Protein AF-A0A1H1HE53-F1 (afdb_monomer)

Radius of gyration: 17.44 Å; Cα contacts (8 Å, |Δi|>4): 178; chains: 1; bounding box: 61×41×44 Å

Organism: NCBI:txid35622

Secondary structure (DSSP, 8-state):
--------HHHHHHHHHHHHTT-HHHHHHHHHHHHH-HHHH-HHHHHHHEEEEE-TTT--EEEEE-HHHHHHHHHTT-S---HHHHHHHHHHHHHHSS----HHHHHHT--HHHHHHHHHHHHHHTT-TT-SPPPS------------

Sequence (148 aa):
MTTILDIPPSDLAAALRRWARGTYTIEAATELLIRHRYWPARAEFRRLAIEYVTDTYDGEPLAVIGWQAAHTALNRGRLAYSSSEAAVLRLAVSLAESIPVNLGEAISELDTANLGRVCAAIRHAGGDRSAWPQSEGSTSRLADTEGR

Structure (mmCIF, N/CA/C/O backbone):
data_AF-A0A1H1HE53-F1
#
_entry.id   AF-A0A1H1HE53-F1
#
loop_
_atom_site.group_PDB
_atom_site.id
_atom_site.type_symbol
_atom_site.label_atom_id
_atom_site.label_alt_id
_atom_site.label_comp_id
_atom_site.label_asym_id
_atom_site.label_entity_id
_atom_site.label_seq_id
_atom_site.pdbx_PDB_ins_code
_atom_site.Cartn_x
_atom_site.Cartn_y
_atom_site.Cartn_z
_atom_site.occupancy
_atom_site.B_iso_or_equiv
_atom_site.auth_seq_id
_atom_site.auth_comp_id
_atom_site.auth_asym_id
_atom_site.auth_atom_id
_atom_site.pdbx_PDB_model_num
ATOM 1 N N . MET A 1 1 ? 28.317 5.730 -14.103 1.00 33.03 1 MET A N 1
ATOM 2 C CA . MET A 1 1 ? 27.396 6.555 -13.292 1.00 33.03 1 MET A CA 1
ATOM 3 C C . MET A 1 1 ? 26.004 6.352 -13.858 1.00 33.03 1 MET A C 1
ATOM 5 O O . MET A 1 1 ? 25.653 7.017 -14.820 1.00 33.03 1 MET A O 1
ATOM 9 N N . THR A 1 2 ? 25.274 5.357 -13.357 1.00 34.56 2 THR A N 1
ATOM 10 C CA . THR A 1 2 ? 23.917 5.053 -13.826 1.00 34.56 2 THR A CA 1
ATOM 11 C C . THR A 1 2 ? 22.998 6.175 -13.363 1.00 34.56 2 THR A C 1
ATOM 13 O O . THR A 1 2 ? 22.821 6.364 -12.161 1.00 34.56 2 THR A O 1
ATOM 16 N N . THR A 1 3 ? 22.494 6.967 -14.305 1.00 46.84 3 THR A N 1
ATOM 17 C CA . THR A 1 3 ? 21.491 7.999 -14.047 1.00 46.84 3 THR A CA 1
ATOM 18 C C . THR A 1 3 ? 20.296 7.333 -13.375 1.00 46.84 3 THR A C 1
ATOM 20 O O . THR A 1 3 ? 19.712 6.409 -13.938 1.00 46.84 3 THR A O 1
ATOM 23 N N . ILE A 1 4 ? 19.977 7.760 -12.152 1.00 55.28 4 ILE A N 1
ATOM 24 C CA . ILE A 1 4 ? 18.739 7.381 -11.470 1.00 55.28 4 ILE A CA 1
ATOM 25 C C . ILE A 1 4 ? 17.610 7.784 -12.418 1.00 55.28 4 ILE A C 1
ATOM 27 O O . ILE A 1 4 ? 17.485 8.964 -12.745 1.00 55.28 4 ILE A O 1
ATOM 31 N N . LEU A 1 5 ? 16.864 6.803 -12.923 1.00 63.16 5 LEU A N 1
ATOM 32 C CA . LEU A 1 5 ? 15.695 7.038 -13.761 1.00 63.16 5 LEU A CA 1
ATOM 33 C C . LEU A 1 5 ? 14.666 7.776 -12.902 1.00 63.16 5 LEU A C 1
ATOM 35 O O . LEU A 1 5 ? 13.975 7.166 -12.092 1.00 63.16 5 LEU A O 1
ATOM 39 N N . ASP A 1 6 ? 14.626 9.100 -13.017 1.00 65.50 6 ASP A N 1
ATOM 40 C CA . ASP A 1 6 ? 13.668 9.925 -12.291 1.00 65.50 6 ASP A CA 1
ATOM 41 C C . ASP A 1 6 ? 12.338 9.872 -13.047 1.00 65.50 6 ASP A C 1
ATOM 43 O O . ASP A 1 6 ? 12.099 10.624 -13.991 1.00 65.50 6 ASP A O 1
ATOM 47 N N . ILE A 1 7 ? 11.499 8.895 -12.696 1.00 67.12 7 ILE A N 1
ATOM 48 C CA . ILE A 1 7 ? 10.138 8.806 -13.227 1.00 67.12 7 ILE A CA 1
ATOM 49 C C . ILE A 1 7 ? 9.322 9.912 -12.551 1.00 67.12 7 ILE A C 1
ATOM 51 O O . ILE A 1 7 ? 9.220 9.917 -11.316 1.00 67.12 7 ILE A O 1
ATOM 55 N N . PRO A 1 8 ? 8.711 10.843 -13.308 1.00 68.44 8 PRO A N 1
ATOM 56 C CA . PRO A 1 8 ? 7.933 11.909 -12.701 1.00 68.44 8 PRO A CA 1
ATOM 57 C C . PRO A 1 8 ? 6.777 11.319 -11.871 1.00 68.44 8 PRO A C 1
ATOM 59 O O . PRO A 1 8 ? 6.219 10.276 -12.223 1.00 68.44 8 PRO A O 1
ATOM 62 N N . PRO A 1 9 ? 6.360 11.966 -10.765 1.00 63.94 9 PRO A N 1
ATOM 63 C CA . PRO A 1 9 ? 5.347 11.409 -9.865 1.00 63.94 9 PRO A CA 1
ATOM 64 C C . PRO A 1 9 ? 3.997 11.080 -10.523 1.00 63.94 9 PRO A C 1
ATOM 66 O O . PRO A 1 9 ? 3.297 10.191 -10.039 1.00 63.94 9 PRO A O 1
ATOM 69 N N . SER A 1 10 ? 3.628 11.776 -11.608 1.00 66.31 10 SER A N 1
ATOM 70 C CA . SER A 1 10 ? 2.436 11.464 -12.414 1.00 66.31 10 SER A CA 1
ATOM 71 C C . SER A 1 10 ? 2.519 10.084 -13.067 1.00 66.31 10 SER A C 1
ATOM 73 O O . SER A 1 10 ? 1.509 9.389 -13.177 1.00 66.31 10 SER A O 1
ATOM 75 N N . ASP A 1 11 ? 3.730 9.666 -13.421 1.00 85.25 11 ASP A N 1
ATOM 76 C CA . ASP A 1 11 ? 3.996 8.471 -14.217 1.00 85.25 11 ASP A CA 1
ATOM 77 C C . ASP A 1 11 ? 4.417 7.301 -13.320 1.00 85.25 11 ASP A C 1
ATOM 79 O O . ASP A 1 11 ? 4.268 6.138 -13.696 1.00 85.25 11 ASP A O 1
ATOM 83 N N . LEU A 1 12 ? 4.826 7.587 -12.077 1.00 89.81 12 LEU A N 1
ATOM 84 C CA . LEU A 1 12 ? 5.136 6.583 -11.059 1.00 89.81 12 LEU A CA 1
ATOM 85 C C . LEU A 1 12 ? 3.973 5.603 -10.850 1.00 89.81 12 LEU A C 1
ATOM 87 O O . LEU A 1 12 ? 4.186 4.396 -10.787 1.00 89.81 12 LEU A O 1
ATOM 91 N N . ALA A 1 13 ? 2.732 6.091 -10.774 1.00 92.25 13 ALA A N 1
ATOM 92 C CA . ALA A 1 13 ? 1.571 5.217 -10.603 1.00 92.25 13 ALA A CA 1
ATOM 93 C C . ALA A 1 13 ? 1.383 4.259 -11.794 1.00 92.25 13 ALA A C 1
ATOM 95 O O . ALA A 1 13 ? 1.007 3.105 -11.600 1.00 92.25 13 ALA A O 1
ATOM 96 N N . ALA A 1 14 ? 1.650 4.719 -13.020 1.00 91.56 14 ALA A N 1
ATOM 97 C CA . ALA A 1 14 ? 1.578 3.881 -14.213 1.00 91.56 14 ALA A CA 1
ATOM 98 C C . ALA A 1 14 ? 2.708 2.839 -14.233 1.00 91.56 14 ALA A C 1
ATOM 100 O O . ALA A 1 14 ? 2.446 1.666 -14.494 1.00 91.56 14 ALA A O 1
ATOM 101 N N . ALA A 1 15 ? 3.930 3.242 -13.878 1.00 92.25 15 ALA A N 1
ATOM 102 C CA . ALA A 1 15 ? 5.077 2.345 -13.774 1.00 92.25 15 ALA A CA 1
ATOM 103 C C . ALA A 1 15 ? 4.858 1.245 -12.717 1.00 92.25 15 ALA A C 1
ATOM 105 O O . ALA A 1 15 ? 5.075 0.068 -13.000 1.00 92.25 15 ALA A O 1
ATOM 106 N N . LEU A 1 16 ? 4.332 1.607 -11.541 1.00 94.25 16 LEU A N 1
ATOM 107 C CA . LEU A 1 16 ? 3.985 0.661 -10.475 1.00 94.25 16 LEU A CA 1
ATOM 108 C C . LEU A 1 16 ? 2.903 -0.335 -10.907 1.00 94.25 16 LEU A C 1
ATOM 110 O O . LEU A 1 16 ? 3.035 -1.534 -10.678 1.00 94.25 16 LEU A O 1
ATOM 114 N N . ARG A 1 17 ? 1.843 0.144 -11.570 1.00 94.38 17 ARG A N 1
ATOM 115 C CA . ARG A 1 17 ? 0.786 -0.718 -12.128 1.00 94.38 17 ARG A CA 1
ATOM 116 C C . ARG A 1 17 ? 1.321 -1.694 -13.162 1.00 94.38 17 ARG A C 1
ATOM 118 O O . ARG A 1 17 ? 0.886 -2.841 -13.197 1.00 94.38 17 ARG A O 1
ATOM 125 N N . ARG A 1 18 ? 2.232 -1.227 -14.020 1.00 93.31 18 ARG A N 1
ATOM 126 C CA . ARG A 1 18 ? 2.857 -2.050 -15.055 1.00 93.31 18 ARG A CA 1
ATOM 127 C C . ARG A 1 18 ? 3.660 -3.182 -14.426 1.00 93.31 18 ARG A C 1
ATOM 129 O O . ARG A 1 18 ? 3.484 -4.320 -14.842 1.00 93.31 18 ARG A O 1
ATOM 136 N N . TRP A 1 19 ? 4.450 -2.883 -13.395 1.00 92.44 19 TRP A N 1
ATOM 137 C CA . TRP A 1 19 ? 5.211 -3.898 -12.669 1.00 92.44 19 TRP A CA 1
ATOM 138 C C . TRP A 1 19 ? 4.322 -4.888 -11.905 1.00 92.44 19 TRP A C 1
ATOM 140 O O . TRP A 1 19 ? 4.565 -6.088 -11.937 1.00 92.44 19 TRP A O 1
ATOM 150 N N . ALA A 1 20 ? 3.276 -4.400 -11.234 1.00 94.50 20 ALA A N 1
ATOM 151 C CA . ALA A 1 20 ? 2.425 -5.231 -10.384 1.00 94.50 20 ALA A CA 1
ATOM 152 C C . ALA A 1 20 ? 1.558 -6.239 -11.158 1.00 94.50 20 ALA A C 1
ATOM 154 O O . ALA A 1 20 ? 1.006 -7.159 -10.552 1.00 94.50 20 ALA A O 1
ATOM 155 N N . ARG A 1 21 ? 1.400 -6.053 -12.476 1.00 92.81 21 ARG A N 1
ATOM 156 C CA . ARG A 1 21 ? 0.486 -6.839 -13.305 1.00 92.81 21 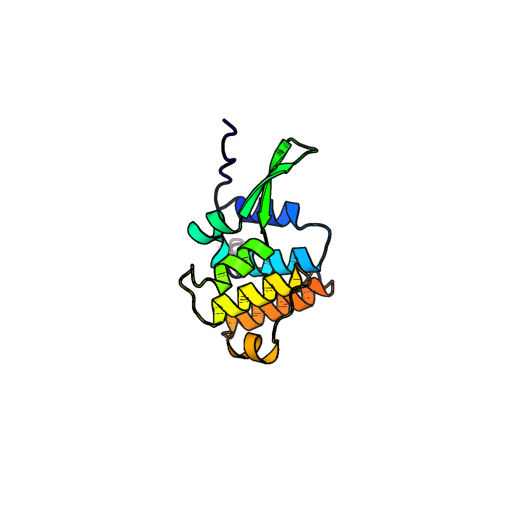ARG A CA 1
ATOM 157 C C . ARG A 1 21 ? 0.822 -8.334 -13.265 1.00 92.81 21 ARG A C 1
ATOM 159 O O . ARG A 1 21 ? 1.957 -8.729 -13.505 1.00 92.81 21 ARG A O 1
ATOM 166 N N . GLY A 1 22 ? -0.202 -9.167 -13.083 1.00 91.56 22 GLY A N 1
ATOM 167 C CA . GLY A 1 22 ? -0.113 -10.630 -13.182 1.00 91.56 22 GLY A CA 1
ATOM 168 C C . GLY A 1 22 ? -0.359 -11.379 -11.871 1.00 91.56 22 GLY A C 1
ATOM 169 O O . GLY A 1 22 ? -0.642 -12.575 -11.915 1.00 91.56 22 GLY A O 1
ATOM 170 N N . THR A 1 23 ? -0.347 -10.682 -10.731 1.00 93.69 23 THR A N 1
ATOM 171 C CA . THR A 1 23 ? -0.638 -11.265 -9.413 1.00 93.69 23 THR A CA 1
ATOM 172 C C . THR A 1 23 ? -1.659 -10.407 -8.675 1.00 93.69 23 THR A C 1
ATOM 174 O O . THR A 1 23 ? -1.328 -9.314 -8.221 1.00 93.69 23 THR A O 1
ATOM 177 N N . TYR A 1 24 ? -2.887 -10.908 -8.489 1.00 95.56 24 TYR A N 1
ATOM 178 C CA . TYR A 1 24 ? -3.988 -10.118 -7.913 1.00 95.56 24 TYR A CA 1
ATOM 179 C C . TYR A 1 24 ? -3.677 -9.503 -6.547 1.00 95.56 24 TYR A C 1
ATOM 181 O O . TYR A 1 24 ? -4.102 -8.385 -6.263 1.00 95.56 24 TYR A O 1
ATOM 189 N N . THR A 1 25 ? -2.917 -10.193 -5.699 1.00 97.12 25 THR A N 1
ATOM 190 C CA . THR A 1 25 ? -2.563 -9.678 -4.372 1.00 97.12 25 THR A CA 1
ATOM 191 C C . THR A 1 25 ? -1.576 -8.505 -4.450 1.00 97.12 25 THR A C 1
ATOM 193 O O . THR A 1 2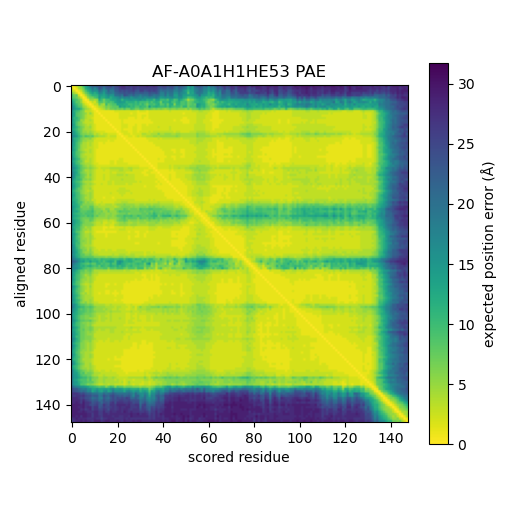5 ? -1.759 -7.501 -3.760 1.00 97.12 25 THR A O 1
ATOM 196 N N . ILE A 1 26 ? -0.595 -8.570 -5.358 1.00 96.94 26 ILE A N 1
ATOM 197 C CA . ILE A 1 26 ? 0.374 -7.494 -5.617 1.00 96.94 26 ILE A CA 1
ATOM 198 C C . ILE A 1 26 ? -0.302 -6.317 -6.331 1.00 96.94 26 ILE A C 1
ATOM 200 O O . ILE A 1 26 ? -0.080 -5.162 -5.959 1.00 96.94 26 ILE A O 1
ATOM 204 N N . GLU A 1 27 ? -1.171 -6.582 -7.311 1.00 97.06 27 GLU A N 1
ATOM 205 C CA . GLU A 1 27 ? -1.995 -5.558 -7.965 1.00 97.06 27 GLU A CA 1
ATOM 206 C C . GLU A 1 27 ? -2.871 -4.821 -6.939 1.00 97.06 27 GLU A C 1
ATOM 208 O O . GLU A 1 27 ? -2.920 -3.590 -6.924 1.00 97.06 27 GLU A O 1
ATOM 213 N N . ALA A 1 28 ? -3.525 -5.555 -6.035 1.00 97.75 28 ALA A N 1
ATOM 214 C CA . ALA A 1 28 ? -4.358 -4.990 -4.980 1.00 97.75 28 ALA A CA 1
ATOM 215 C C . ALA A 1 28 ? -3.573 -4.140 -3.978 1.00 97.75 28 ALA A C 1
ATOM 217 O O . ALA A 1 28 ? -4.000 -3.026 -3.669 1.00 97.75 28 ALA A O 1
ATOM 218 N N . ALA A 1 29 ? -2.429 -4.628 -3.498 1.00 97.88 29 ALA A N 1
ATOM 219 C CA . ALA A 1 29 ? -1.551 -3.878 -2.605 1.00 97.88 29 ALA A CA 1
ATOM 220 C C . ALA A 1 29 ? -1.041 -2.584 -3.258 1.00 97.88 29 ALA A C 1
ATOM 222 O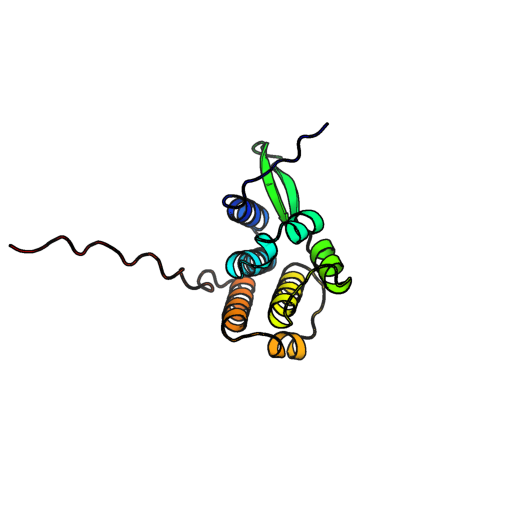 O . ALA A 1 29 ? -1.033 -1.516 -2.641 1.00 97.88 29 ALA A O 1
ATOM 223 N N . THR A 1 30 ? -0.660 -2.670 -4.533 1.00 97.31 30 THR A N 1
ATOM 224 C CA . THR A 1 30 ? -0.174 -1.532 -5.317 1.00 97.31 30 THR A CA 1
ATOM 225 C C . THR A 1 30 ? -1.277 -0.492 -5.517 1.00 97.31 30 THR A C 1
ATOM 227 O O . THR A 1 30 ? -1.075 0.687 -5.214 1.00 97.31 30 THR A O 1
ATOM 230 N N . GLU A 1 31 ? -2.474 -0.911 -5.941 1.00 96.69 31 GLU A N 1
ATOM 231 C CA . GLU A 1 31 ? -3.628 -0.013 -6.072 1.00 96.69 31 GLU A CA 1
ATOM 232 C C . GLU A 1 31 ? -4.040 0.610 -4.738 1.00 96.69 31 GLU A C 1
ATOM 234 O O . GLU A 1 31 ? -4.403 1.788 -4.713 1.00 96.69 31 GLU A O 1
ATOM 239 N N . LEU A 1 32 ? -3.943 -0.130 -3.628 1.00 97.62 32 LEU A N 1
ATOM 240 C CA . LEU A 1 32 ? -4.224 0.400 -2.296 1.00 97.62 32 LEU A CA 1
ATOM 241 C C . LEU A 1 32 ? -3.325 1.600 -1.983 1.00 97.62 32 LEU A C 1
ATOM 243 O O . LEU A 1 32 ? -3.839 2.656 -1.607 1.00 97.62 32 LEU A O 1
ATOM 247 N N . LEU A 1 33 ? -2.011 1.493 -2.209 1.00 96.50 33 LEU A N 1
ATOM 248 C CA . LEU A 1 33 ? -1.092 2.611 -1.976 1.00 96.50 33 LEU A CA 1
ATOM 249 C C . LEU A 1 33 ? -1.302 3.768 -2.963 1.00 96.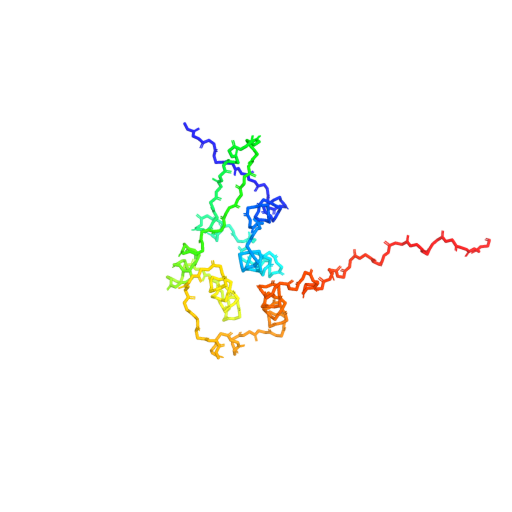50 33 LEU A C 1
ATOM 251 O O . LEU A 1 33 ? -1.311 4.929 -2.543 1.00 96.50 33 LEU A O 1
ATOM 255 N N . ILE A 1 34 ? -1.530 3.479 -4.249 1.00 95.00 34 ILE A N 1
ATOM 256 C CA . ILE A 1 34 ? -1.792 4.510 -5.268 1.00 95.00 34 ILE A CA 1
ATOM 257 C C . ILE A 1 34 ? -3.065 5.2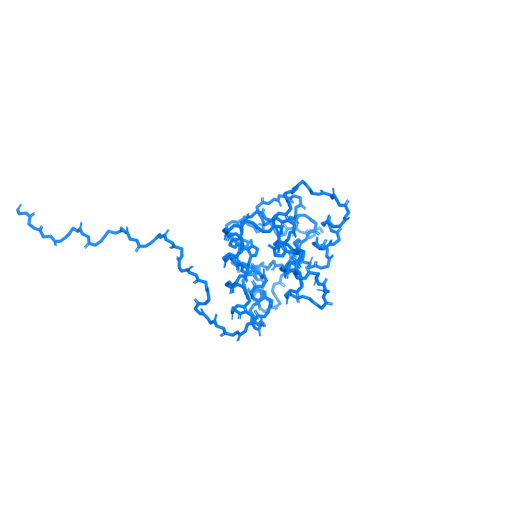98 -4.929 1.00 95.00 34 ILE A C 1
ATOM 259 O O . ILE A 1 34 ? -3.068 6.530 -4.967 1.00 95.00 34 ILE A O 1
ATOM 263 N N . ARG A 1 35 ? -4.154 4.614 -4.567 1.00 94.25 35 ARG A N 1
ATOM 264 C CA . ARG A 1 35 ? -5.454 5.240 -4.270 1.00 94.25 35 ARG A CA 1
ATOM 265 C C . ARG A 1 35 ? -5.525 5.871 -2.886 1.00 94.25 35 ARG A C 1
ATOM 267 O O . ARG A 1 35 ? -6.331 6.782 -2.686 1.00 94.25 35 ARG A O 1
ATOM 274 N N . HIS A 1 36 ? -4.700 5.418 -1.946 1.00 93.25 36 HIS A N 1
ATOM 275 C CA . HIS A 1 36 ? -4.491 6.097 -0.669 1.00 93.25 36 HIS A CA 1
ATOM 276 C C . HIS A 1 36 ? -3.697 7.406 -0.842 1.00 93.25 36 HIS A C 1
ATOM 278 O O . HIS A 1 36 ? -3.883 8.330 -0.057 1.00 93.25 36 HIS A O 1
ATOM 284 N N . ARG A 1 37 ? -2.877 7.529 -1.900 1.00 90.44 37 ARG A N 1
ATOM 285 C CA . ARG A 1 37 ? -2.114 8.727 -2.326 1.00 90.44 37 ARG A CA 1
ATOM 286 C C . ARG A 1 37 ? -1.057 9.245 -1.349 1.00 90.44 37 ARG A C 1
ATOM 288 O O . ARG A 1 37 ? -0.183 9.993 -1.770 1.00 90.44 37 ARG A O 1
ATOM 295 N N . TYR A 1 38 ? -1.092 8.842 -0.085 1.00 92.75 38 TYR A N 1
ATOM 296 C CA . TYR A 1 38 ? -0.180 9.344 0.935 1.00 92.75 38 TYR A CA 1
ATOM 297 C C . TYR A 1 38 ? 1.260 8.854 0.740 1.00 92.75 38 TYR A C 1
ATOM 299 O O . TYR A 1 38 ? 2.165 9.655 0.520 1.00 92.75 38 TYR A O 1
ATOM 307 N N . TRP A 1 39 ? 1.485 7.536 0.771 1.00 92.81 39 TRP A N 1
ATOM 308 C CA . TRP A 1 39 ? 2.837 6.970 0.741 1.00 92.81 39 TRP A CA 1
ATOM 309 C C . TRP A 1 39 ? 3.606 7.293 -0.551 1.00 92.81 39 TRP A C 1
ATOM 311 O O . TRP A 1 39 ? 4.697 7.856 -0.444 1.00 92.81 39 TRP A O 1
ATOM 321 N N . PRO A 1 40 ? 3.057 7.074 -1.766 1.00 90.75 40 PRO A N 1
ATOM 322 C CA . PRO A 1 40 ? 3.786 7.379 -3.003 1.00 90.75 40 PRO A CA 1
ATOM 323 C C . PRO A 1 40 ? 4.089 8.876 -3.201 1.00 90.75 40 PRO A C 1
ATOM 325 O O . PRO A 1 40 ? 5.066 9.230 -3.867 1.00 90.75 40 PRO A O 1
ATOM 328 N N . ALA A 1 41 ? 3.297 9.778 -2.607 1.00 90.12 41 ALA A N 1
ATOM 329 C CA . ALA A 1 41 ? 3.520 11.221 -2.704 1.00 90.12 41 ALA A CA 1
ATOM 330 C C . ALA A 1 41 ? 4.719 11.709 -1.871 1.00 90.12 41 ALA A C 1
ATOM 332 O O . ALA A 1 41 ? 5.293 12.761 -2.171 1.00 90.12 41 ALA A O 1
ATOM 333 N N . ARG A 1 42 ? 5.161 10.943 -0.868 1.00 89.75 42 ARG A N 1
ATOM 334 C CA . ARG A 1 42 ? 6.244 11.340 0.040 1.00 89.75 42 ARG A CA 1
ATOM 335 C C . ARG A 1 42 ? 7.616 11.015 -0.542 1.00 89.75 42 ARG A C 1
ATOM 337 O O . ARG A 1 42 ? 7.934 9.855 -0.788 1.00 89.75 42 ARG A O 1
ATOM 344 N N . ALA A 1 43 ? 8.472 12.030 -0.666 1.00 90.31 43 ALA A N 1
ATOM 345 C CA . ALA A 1 43 ? 9.841 11.862 -1.160 1.00 90.31 43 ALA A CA 1
ATOM 346 C C . ALA A 1 43 ? 10.655 10.861 -0.321 1.00 90.31 43 ALA A C 1
ATOM 348 O O . ALA A 1 43 ? 11.338 10.014 -0.884 1.00 90.31 43 ALA A O 1
ATOM 349 N N . GLU A 1 44 ? 10.530 10.909 1.010 1.00 90.88 44 GLU A N 1
ATOM 350 C CA . GLU A 1 44 ? 11.225 9.977 1.909 1.00 90.88 44 GLU A CA 1
ATOM 351 C C . GLU A 1 44 ? 10.793 8.525 1.682 1.00 90.88 44 GLU A C 1
ATOM 353 O O . GLU A 1 44 ? 11.633 7.635 1.600 1.00 90.88 44 GLU A O 1
ATOM 358 N N . PHE A 1 45 ? 9.486 8.285 1.522 1.00 92.31 45 PHE A N 1
ATOM 359 C CA . PHE A 1 45 ? 8.973 6.950 1.222 1.00 92.31 45 PHE A CA 1
ATOM 360 C C . PHE A 1 45 ? 9.491 6.466 -0.133 1.00 92.31 45 PHE A C 1
ATOM 362 O O . PHE A 1 45 ? 10.009 5.358 -0.213 1.00 92.31 45 PHE A O 1
ATOM 369 N N . ARG A 1 46 ? 9.441 7.315 -1.172 1.00 92.69 46 ARG A N 1
ATOM 370 C CA . ARG A 1 46 ? 10.007 6.978 -2.487 1.00 92.69 46 ARG A CA 1
ATOM 371 C C . ARG A 1 46 ? 11.474 6.579 -2.384 1.00 92.69 46 ARG A C 1
ATOM 373 O O . ARG A 1 46 ? 11.869 5.553 -2.913 1.00 92.69 46 ARG A O 1
ATOM 380 N N . ARG A 1 47 ? 12.268 7.344 -1.639 1.00 91.56 47 ARG A N 1
ATOM 381 C CA . ARG A 1 47 ? 13.703 7.092 -1.498 1.00 91.56 47 ARG A CA 1
ATOM 382 C C . ARG A 1 47 ? 14.035 5.817 -0.712 1.00 91.56 47 ARG A C 1
ATOM 384 O O . ARG A 1 47 ? 15.119 5.275 -0.885 1.00 91.56 47 ARG A O 1
ATOM 391 N N . LEU A 1 48 ? 13.148 5.383 0.186 1.00 92.50 48 LEU A N 1
ATOM 392 C CA . LEU A 1 48 ? 13.360 4.213 1.045 1.00 92.50 48 LEU A CA 1
ATOM 393 C C . LEU A 1 48 ? 12.734 2.926 0.504 1.00 92.50 48 LEU A C 1
ATOM 395 O O . LEU A 1 48 ? 13.192 1.850 0.876 1.00 92.50 48 LEU A O 1
ATOM 399 N N . ALA A 1 49 ? 11.664 3.031 -0.282 1.00 94.75 49 ALA A N 1
ATOM 400 C CA . ALA A 1 49 ? 10.793 1.904 -0.603 1.00 94.75 49 ALA A CA 1
ATOM 401 C C . ALA A 1 49 ? 10.420 1.794 -2.085 1.00 94.75 49 ALA A C 1
ATOM 403 O O . ALA A 1 49 ? 9.714 0.854 -2.438 1.00 94.75 49 ALA A O 1
ATOM 404 N N . ILE A 1 50 ? 10.845 2.726 -2.943 1.00 94.19 50 ILE A N 1
ATOM 405 C CA . ILE A 1 50 ? 10.647 2.617 -4.391 1.00 94.19 50 ILE A CA 1
ATOM 406 C C . ILE A 1 50 ? 11.989 2.338 -5.055 1.00 94.19 50 ILE A C 1
ATOM 408 O O . ILE A 1 50 ? 12.943 3.101 -4.910 1.00 94.19 50 ILE A O 1
ATOM 412 N N . GLU A 1 51 ? 12.034 1.243 -5.801 1.00 92.50 51 GLU A N 1
ATOM 413 C CA . GLU A 1 51 ? 13.169 0.856 -6.627 1.00 92.50 51 GLU A CA 1
ATOM 414 C C . GLU A 1 51 ? 12.837 1.151 -8.088 1.00 92.50 51 GLU A C 1
ATOM 416 O O . GLU A 1 51 ? 11.797 0.731 -8.600 1.00 92.50 51 GLU A O 1
ATOM 421 N N . TYR A 1 52 ? 13.717 1.894 -8.758 1.00 89.06 52 TYR A N 1
ATOM 422 C CA . TYR A 1 52 ? 13.602 2.163 -10.187 1.00 89.06 52 TYR A CA 1
ATOM 423 C C . TYR A 1 52 ? 14.419 1.133 -10.951 1.00 89.06 52 TYR A C 1
ATOM 425 O O . TYR A 1 52 ? 15.620 0.987 -10.717 1.00 89.06 52 TYR A O 1
ATOM 433 N N . VAL A 1 53 ? 13.761 0.425 -11.860 1.00 85.56 53 VAL A N 1
ATOM 434 C CA . VAL A 1 53 ? 14.372 -0.626 -12.678 1.00 85.56 53 VAL A CA 1
ATOM 435 C C . VAL A 1 53 ? 14.115 -0.338 -14.150 1.00 85.56 53 VAL A C 1
ATOM 437 O O . VAL A 1 53 ? 13.223 0.431 -14.497 1.00 85.56 53 VAL A O 1
ATOM 440 N N . THR A 1 54 ? 14.909 -0.929 -15.031 1.00 84.25 54 THR A N 1
ATOM 441 C CA . THR A 1 54 ? 14.670 -0.867 -16.475 1.00 84.25 54 THR A CA 1
ATOM 442 C C . THR A 1 54 ? 13.972 -2.148 -16.893 1.00 84.25 54 THR A C 1
ATOM 444 O O . THR A 1 54 ? 14.423 -3.234 -16.522 1.00 84.25 54 THR A O 1
ATOM 447 N N . ASP A 1 55 ? 12.877 -2.033 -17.638 1.00 79.50 55 ASP A N 1
ATOM 448 C CA . ASP A 1 55 ? 12.241 -3.197 -18.244 1.00 79.50 55 ASP A CA 1
ATOM 449 C C . ASP A 1 55 ? 13.222 -3.874 -19.212 1.00 79.50 55 ASP A C 1
ATOM 451 O O . ASP A 1 55 ? 13.861 -3.226 -20.041 1.00 79.50 55 ASP A O 1
ATOM 455 N N . THR A 1 56 ? 13.390 -5.186 -19.077 1.00 80.69 56 THR A N 1
ATOM 456 C CA . THR A 1 56 ? 14.363 -5.944 -19.869 1.00 80.69 56 THR A CA 1
ATOM 457 C C . THR A 1 56 ? 13.904 -6.199 -21.303 1.00 80.69 56 THR A C 1
ATOM 459 O O . THR A 1 56 ? 14.730 -6.584 -22.130 1.00 80.69 56 THR A O 1
ATOM 462 N N . TYR A 1 57 ? 12.618 -6.006 -21.602 1.00 80.56 57 TYR A N 1
ATOM 463 C CA . TYR A 1 57 ? 12.019 -6.254 -22.907 1.00 80.56 57 TYR A CA 1
ATOM 464 C C . TYR A 1 57 ? 12.006 -5.005 -23.795 1.00 80.56 57 TYR A C 1
ATOM 466 O O . TYR A 1 57 ? 12.457 -5.077 -24.937 1.00 80.56 57 TYR A O 1
ATOM 474 N N . ASP A 1 58 ? 11.511 -3.870 -23.292 1.00 83.69 58 ASP A N 1
ATOM 475 C CA . ASP A 1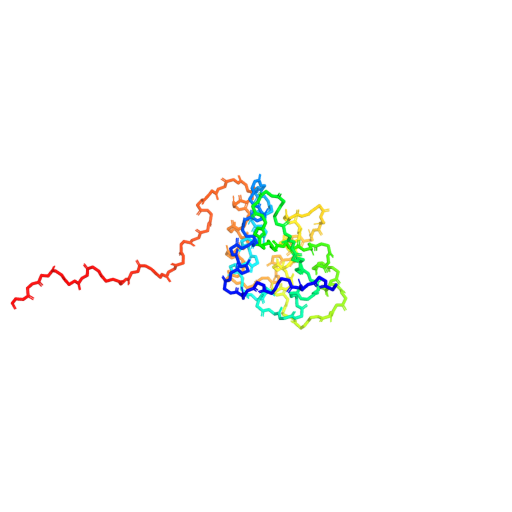 58 ? 11.380 -2.625 -24.070 1.00 83.69 58 ASP A CA 1
ATOM 476 C C . ASP A 1 58 ? 12.348 -1.508 -23.645 1.00 83.69 58 ASP A C 1
ATOM 478 O O . ASP A 1 58 ? 12.485 -0.512 -24.355 1.00 83.69 58 ASP A O 1
ATOM 482 N N . GLY A 1 59 ? 13.081 -1.685 -22.541 1.00 80.62 59 GLY A N 1
ATOM 483 C CA . GLY A 1 59 ? 14.013 -0.682 -22.028 1.00 80.62 59 GLY A CA 1
ATOM 484 C C . GLY A 1 59 ? 13.338 0.482 -21.297 1.00 80.62 59 GLY A C 1
ATOM 485 O O . GLY A 1 59 ? 14.028 1.420 -20.893 1.00 80.62 59 GLY A O 1
ATOM 486 N N . GLU A 1 60 ? 12.016 0.442 -21.104 1.00 81.62 60 GLU A N 1
ATOM 487 C CA . GLU A 1 60 ? 11.274 1.538 -20.488 1.00 81.62 60 GLU A CA 1
ATOM 488 C C . GLU A 1 60 ? 11.446 1.559 -18.959 1.00 81.62 60 GLU A C 1
ATOM 490 O O . GLU A 1 60 ? 11.439 0.502 -18.309 1.00 81.62 60 GLU A O 1
ATOM 495 N N . PRO A 1 61 ? 11.529 2.747 -18.330 1.00 82.19 61 PRO A N 1
ATOM 496 C CA . PRO A 1 61 ? 11.600 2.870 -16.880 1.00 82.19 61 PRO A CA 1
ATOM 497 C C . PRO A 1 61 ? 10.402 2.222 -16.170 1.00 82.19 61 PRO A C 1
ATOM 499 O O . PRO A 1 61 ? 9.235 2.515 -16.448 1.00 82.19 61 PRO A O 1
ATOM 502 N N . LEU A 1 62 ? 10.702 1.360 -15.206 1.00 87.62 62 LEU A N 1
ATOM 503 C CA . LEU A 1 62 ? 9.771 0.727 -14.283 1.00 87.62 62 LEU A CA 1
ATOM 504 C C . LEU A 1 62 ? 10.016 1.223 -12.859 1.00 87.62 62 LEU A C 1
ATOM 506 O O . LEU A 1 62 ? 11.105 1.669 -12.497 1.00 87.62 62 LEU A O 1
ATOM 510 N N . ALA A 1 63 ? 8.987 1.083 -12.032 1.00 92.62 63 ALA A N 1
ATOM 511 C CA . ALA A 1 63 ? 9.075 1.296 -10.601 1.00 92.62 63 ALA A CA 1
ATOM 512 C C . ALA A 1 63 ? 8.507 0.081 -9.876 1.00 92.62 63 ALA A C 1
ATOM 514 O O . ALA A 1 63 ? 7.502 -0.489 -10.303 1.00 92.62 63 ALA A O 1
ATOM 515 N N . VAL A 1 64 ? 9.133 -0.266 -8.759 1.00 93.00 64 VAL A N 1
ATOM 516 C CA . VAL A 1 64 ? 8.745 -1.375 -7.891 1.00 93.00 64 VAL A CA 1
ATOM 517 C C . VAL A 1 64 ? 8.626 -0.862 -6.468 1.00 93.00 64 VAL A C 1
ATOM 519 O O . VAL A 1 64 ? 9.449 -0.062 -6.025 1.00 93.00 64 VAL A O 1
ATOM 522 N N . ILE A 1 65 ? 7.616 -1.325 -5.733 1.00 95.69 65 ILE A N 1
ATOM 523 C CA . ILE A 1 65 ? 7.577 -1.123 -4.283 1.00 95.69 65 ILE A CA 1
ATOM 524 C C . ILE A 1 65 ? 8.386 -2.245 -3.637 1.00 95.69 65 ILE A C 1
ATOM 526 O O . ILE A 1 65 ? 7.993 -3.408 -3.687 1.00 95.69 65 ILE A O 1
ATOM 530 N N . GLY A 1 66 ? 9.492 -1.891 -2.989 1.00 95.88 66 GLY A N 1
ATOM 531 C CA . GLY A 1 66 ? 10.214 -2.784 -2.091 1.00 95.88 66 GLY A CA 1
ATOM 532 C C . GLY A 1 66 ? 9.414 -2.963 -0.802 1.00 95.88 66 GLY A C 1
ATOM 533 O O . GLY A 1 66 ? 9.616 -2.228 0.166 1.00 95.88 66 GLY A O 1
ATOM 534 N N . TRP A 1 67 ? 8.479 -3.914 -0.774 1.00 96.25 67 TRP A N 1
ATOM 535 C CA . TRP A 1 67 ? 7.523 -4.107 0.328 1.00 96.25 67 TRP A CA 1
ATOM 536 C C . TRP A 1 67 ? 8.197 -4.342 1.688 1.00 96.25 67 TRP A C 1
ATOM 538 O O . TRP A 1 67 ? 7.792 -3.766 2.700 1.00 96.25 67 TRP A O 1
ATOM 548 N N . GLN A 1 68 ? 9.286 -5.108 1.723 1.00 95.38 68 GLN A N 1
ATOM 549 C CA . GLN A 1 68 ? 10.095 -5.359 2.919 1.00 95.38 68 GLN A CA 1
ATOM 550 C C . GLN A 1 68 ? 10.818 -4.086 3.381 1.00 95.38 68 GLN A C 1
ATOM 552 O O . GLN A 1 68 ? 10.930 -3.828 4.586 1.00 95.38 68 GLN A O 1
ATOM 557 N N . ALA A 1 69 ? 11.284 -3.260 2.439 1.00 9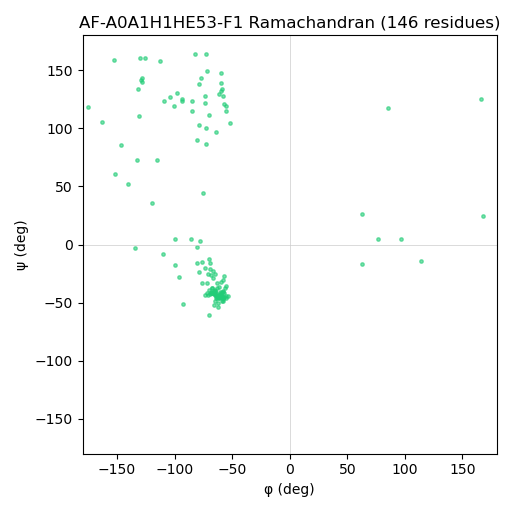4.31 69 ALA A N 1
ATOM 558 C CA . ALA A 1 69 ? 11.891 -1.970 2.740 1.00 94.31 69 ALA A CA 1
ATOM 559 C C . ALA A 1 69 ? 10.844 -0.984 3.285 1.00 94.31 69 ALA A C 1
ATOM 561 O O . ALA A 1 69 ? 11.097 -0.329 4.298 1.00 94.31 69 ALA A O 1
ATOM 562 N N . ALA A 1 70 ? 9.640 -0.959 2.704 1.00 94.94 70 ALA A N 1
ATOM 563 C CA . ALA A 1 70 ? 8.501 -0.181 3.190 1.00 94.94 70 ALA A CA 1
ATOM 564 C C . ALA A 1 70 ? 8.108 -0.577 4.625 1.00 94.94 70 ALA A C 1
ATOM 566 O O . ALA A 1 70 ? 8.003 0.281 5.503 1.00 94.94 70 ALA A O 1
ATOM 567 N N . HIS A 1 71 ? 7.979 -1.880 4.888 1.00 94.94 71 HIS A N 1
ATOM 568 C CA . HIS A 1 71 ? 7.716 -2.428 6.220 1.00 94.94 71 HIS A CA 1
ATOM 569 C C . HIS A 1 71 ? 8.798 -2.028 7.233 1.00 94.94 71 HIS A C 1
ATOM 571 O O . HIS A 1 71 ? 8.508 -1.563 8.336 1.00 94.94 71 HIS A O 1
ATOM 577 N N . THR A 1 72 ? 10.067 -2.142 6.839 1.00 93.81 72 THR A N 1
ATOM 578 C CA . THR A 1 72 ? 11.205 -1.755 7.681 1.00 93.81 72 THR A CA 1
ATOM 579 C C . THR A 1 72 ? 11.223 -0.252 7.965 1.00 93.81 72 THR A C 1
ATOM 581 O O . THR A 1 72 ? 11.552 0.162 9.079 1.00 93.81 72 THR A O 1
ATOM 584 N N . ALA A 1 73 ? 10.896 0.581 6.976 1.00 91.56 73 ALA A N 1
ATOM 585 C CA . ALA A 1 73 ? 10.832 2.030 7.131 1.00 91.56 73 ALA A CA 1
ATOM 586 C C . ALA A 1 73 ? 9.728 2.446 8.113 1.00 91.56 73 ALA A C 1
ATOM 588 O O . ALA A 1 73 ? 9.973 3.308 8.962 1.00 91.56 73 ALA A O 1
ATOM 589 N N . LEU A 1 74 ? 8.567 1.785 8.043 1.00 91.62 74 LEU A N 1
ATOM 590 C CA . LEU A 1 74 ? 7.454 1.993 8.966 1.00 91.62 74 LEU A CA 1
ATOM 591 C C . LEU A 1 74 ? 7.849 1.637 10.407 1.00 91.62 74 LEU A C 1
ATOM 593 O O . LEU A 1 74 ? 7.767 2.482 11.294 1.00 91.62 74 LEU A O 1
ATOM 597 N N . ASN A 1 75 ? 8.364 0.426 10.636 1.00 89.88 75 ASN A N 1
ATOM 598 C CA . ASN A 1 75 ? 8.649 -0.076 11.989 1.00 89.88 75 ASN A CA 1
ATOM 599 C C . ASN A 1 75 ? 9.816 0.629 12.687 1.00 89.88 75 ASN A C 1
ATOM 601 O O . ASN A 1 75 ? 9.922 0.596 13.909 1.00 89.88 75 ASN A O 1
ATOM 605 N N . ARG A 1 76 ? 10.706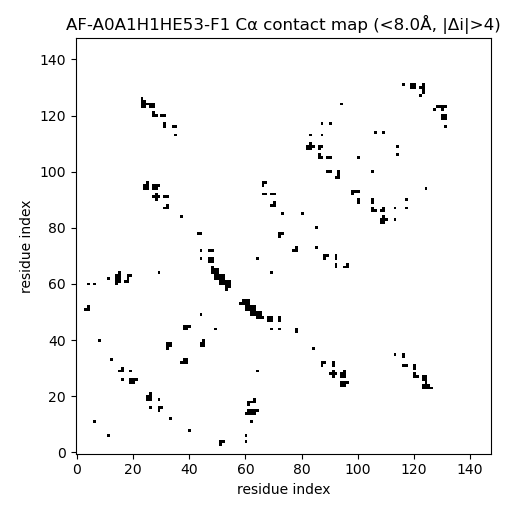 1.274 11.929 1.00 88.44 76 ARG A N 1
ATOM 606 C CA . ARG A 1 76 ? 11.801 2.069 12.499 1.00 88.44 76 ARG A CA 1
ATOM 607 C C . ARG A 1 76 ? 11.394 3.508 12.832 1.00 88.44 76 ARG A C 1
ATOM 609 O O . ARG A 1 76 ? 12.268 4.291 13.190 1.00 88.44 76 ARG A O 1
ATOM 616 N N . GLY A 1 77 ? 10.116 3.871 12.678 1.00 82.00 77 GLY A N 1
ATOM 617 C CA . GLY A 1 77 ? 9.607 5.207 13.008 1.00 82.00 77 GLY A CA 1
ATOM 618 C C . GLY A 1 77 ? 10.236 6.324 12.171 1.00 82.00 77 GLY A C 1
ATOM 619 O O . GLY A 1 77 ? 10.329 7.462 12.616 1.00 82.00 77 GLY A O 1
ATOM 620 N N . ARG A 1 78 ? 10.713 6.008 10.960 1.00 74.88 78 ARG A N 1
ATOM 621 C CA . ARG A 1 78 ? 11.447 6.957 10.099 1.00 74.88 78 ARG A CA 1
ATOM 622 C C . ARG A 1 78 ? 10.537 7.915 9.334 1.00 74.88 78 ARG A C 1
ATOM 624 O O . ARG A 1 78 ? 11.017 8.744 8.567 1.00 74.88 78 ARG A O 1
ATOM 631 N N . LEU A 1 79 ? 9.227 7.765 9.490 1.00 78.00 79 LEU A N 1
ATOM 632 C CA . LEU A 1 79 ? 8.205 8.477 8.740 1.00 78.00 79 LEU A CA 1
ATOM 633 C C . LEU A 1 79 ? 7.189 9.028 9.741 1.00 78.00 79 LEU A C 1
ATOM 635 O O . LEU A 1 79 ? 6.752 8.306 10.628 1.00 78.00 79 LEU A O 1
ATOM 639 N N . ALA A 1 80 ? 6.805 10.294 9.593 1.00 79.31 80 ALA A N 1
ATOM 640 C CA . ALA A 1 80 ? 5.648 10.829 10.303 1.00 79.31 80 ALA A CA 1
ATOM 641 C C . ALA A 1 80 ? 4.370 10.276 9.657 1.00 79.31 80 ALA A C 1
ATOM 643 O O . ALA A 1 80 ? 4.227 10.384 8.436 1.00 79.31 80 ALA A O 1
ATOM 644 N N . TYR A 1 81 ? 3.478 9.691 10.455 1.00 89.06 81 TYR A N 1
ATOM 645 C CA . TYR A 1 81 ? 2.212 9.112 10.003 1.00 89.06 81 TYR A CA 1
ATOM 646 C C . TYR A 1 81 ? 1.149 9.127 11.110 1.00 89.06 81 TYR A C 1
ATOM 648 O O . TYR A 1 81 ? 1.479 9.174 12.296 1.00 89.06 81 TYR A O 1
ATOM 656 N N . SER A 1 82 ? -0.122 9.045 10.720 1.00 91.31 82 SER A N 1
ATOM 657 C CA . SER A 1 82 ? -1.229 8.671 11.609 1.00 91.31 82 SER A CA 1
ATOM 658 C C . SER A 1 82 ? -1.344 7.148 11.756 1.00 91.31 82 SER A C 1
ATOM 660 O O . SER A 1 82 ? -0.808 6.392 10.942 1.00 91.31 82 SER A O 1
ATOM 662 N N . SER A 1 83 ? -2.079 6.680 12.769 1.00 92.12 83 SER A N 1
ATOM 663 C CA . SER A 1 83 ? -2.384 5.249 12.936 1.00 92.12 83 SER A CA 1
ATOM 664 C C . SER A 1 83 ? -3.050 4.656 11.685 1.00 92.12 83 SER A C 1
ATOM 666 O O . SER A 1 83 ? -2.609 3.622 11.192 1.00 92.12 83 SER A O 1
ATOM 668 N N . SER A 1 84 ? -4.023 5.362 11.097 1.00 95.50 84 SER A N 1
ATOM 669 C CA . SER A 1 84 ? -4.726 4.953 9.869 1.00 95.50 84 SER A CA 1
ATOM 670 C C . SER A 1 84 ? -3.774 4.781 8.674 1.00 95.50 84 SER A C 1
ATOM 672 O O . SER A 1 84 ? -3.832 3.780 7.961 1.00 95.50 84 SER A O 1
ATOM 674 N N . GLU A 1 85 ? -2.832 5.708 8.469 1.00 95.81 85 GLU A N 1
ATOM 675 C CA . GLU A 1 85 ? -1.836 5.618 7.386 1.00 95.81 85 GLU A CA 1
ATOM 676 C C . GLU A 1 85 ? -0.872 4.438 7.576 1.00 95.81 85 GLU A C 1
ATOM 678 O O . GLU A 1 85 ? -0.527 3.748 6.608 1.00 95.81 85 GLU A O 1
ATOM 683 N N . ALA A 1 86 ? -0.448 4.184 8.819 1.00 95.44 86 ALA A N 1
ATOM 684 C CA . ALA A 1 86 ? 0.381 3.032 9.160 1.00 95.44 86 ALA A CA 1
ATOM 685 C C . ALA A 1 86 ? -0.363 1.712 8.938 1.00 95.44 86 ALA A C 1
ATOM 687 O O . ALA A 1 86 ? 0.203 0.786 8.355 1.00 95.44 86 ALA A O 1
ATOM 688 N N . ALA A 1 87 ? -1.632 1.637 9.344 1.00 97.06 87 ALA A N 1
ATOM 689 C CA . ALA A 1 87 ? -2.486 0.480 9.118 1.00 97.06 87 ALA A CA 1
ATOM 690 C C . ALA A 1 87 ? -2.650 0.174 7.624 1.00 97.06 87 ALA A C 1
ATOM 692 O O . ALA A 1 87 ? -2.475 -0.976 7.219 1.00 97.06 87 ALA A O 1
ATOM 693 N N . VAL A 1 88 ? -2.883 1.193 6.784 1.00 98.00 88 VAL A N 1
ATOM 694 C CA . VAL A 1 88 ? -2.934 1.022 5.321 1.00 98.00 88 VAL A CA 1
ATOM 695 C C . VAL A 1 88 ? -1.636 0.420 4.784 1.00 98.00 88 VAL A C 1
ATOM 697 O O . VAL A 1 88 ? -1.692 -0.515 3.985 1.00 98.00 88 VAL A O 1
ATOM 700 N N . LEU A 1 89 ? -0.467 0.906 5.224 1.00 97.19 89 LEU A N 1
ATOM 701 C CA . LEU A 1 89 ? 0.808 0.354 4.756 1.00 97.19 89 LEU A CA 1
ATOM 702 C C . LEU A 1 89 ? 1.029 -1.082 5.239 1.00 97.19 89 LEU A C 1
ATOM 704 O O . LEU A 1 89 ? 1.455 -1.917 4.447 1.00 97.19 89 LEU A O 1
ATOM 708 N N . ARG A 1 90 ? 0.711 -1.393 6.502 1.00 97.25 90 ARG A N 1
ATOM 709 C CA . ARG A 1 90 ? 0.806 -2.759 7.046 1.00 97.25 90 ARG A CA 1
ATOM 710 C C . ARG A 1 90 ? -0.060 -3.740 6.261 1.00 97.25 90 ARG A C 1
ATOM 712 O O . ARG A 1 90 ? 0.407 -4.817 5.905 1.00 97.25 90 ARG A O 1
ATOM 719 N N . LEU A 1 91 ? -1.294 -3.350 5.955 1.00 98.19 91 LEU A N 1
ATOM 720 C CA . LEU A 1 91 ? -2.221 -4.164 5.174 1.00 98.19 91 LEU A CA 1
ATOM 721 C C . LEU A 1 91 ? -1.751 -4.324 3.723 1.00 98.19 91 LEU A C 1
ATOM 723 O O . LEU A 1 91 ? -1.787 -5.434 3.203 1.00 98.19 91 LEU A O 1
ATOM 727 N N . ALA A 1 92 ? -1.251 -3.261 3.084 1.00 98.06 92 ALA A N 1
ATOM 728 C CA . ALA A 1 92 ? -0.683 -3.351 1.738 1.00 98.06 92 ALA A CA 1
ATOM 729 C C . ALA A 1 92 ? 0.526 -4.301 1.689 1.00 98.06 92 ALA A C 1
ATOM 731 O O . ALA A 1 92 ? 0.595 -5.163 0.819 1.00 98.06 92 ALA A O 1
ATOM 732 N N . VAL A 1 93 ? 1.441 -4.194 2.658 1.00 97.88 93 VAL A N 1
ATOM 733 C CA . VAL A 1 93 ? 2.587 -5.105 2.795 1.00 97.88 93 VAL A CA 1
ATOM 734 C C . VAL A 1 93 ? 2.119 -6.550 2.980 1.00 97.88 93 VAL A C 1
ATOM 736 O O . VAL A 1 93 ? 2.646 -7.436 2.321 1.00 97.88 93 VAL A O 1
ATOM 739 N N . SER A 1 94 ? 1.121 -6.791 3.834 1.00 97.50 94 SER A N 1
ATOM 740 C CA . SER A 1 94 ? 0.586 -8.137 4.085 1.00 97.50 94 SER A CA 1
ATOM 741 C C . SER A 1 94 ? -0.136 -8.744 2.876 1.00 97.50 94 SER A C 1
ATOM 743 O O . SER A 1 94 ? -0.163 -9.958 2.712 1.00 97.50 94 SER A O 1
ATOM 745 N N . LEU A 1 95 ? -0.716 -7.909 2.007 1.00 97.12 95 LEU A N 1
ATOM 746 C CA . LEU A 1 95 ? -1.282 -8.359 0.735 1.00 97.12 95 LEU A CA 1
ATOM 747 C C . LEU A 1 95 ? -0.184 -8.713 -0.276 1.00 97.12 95 LEU A C 1
ATOM 749 O O . LEU A 1 95 ? -0.291 -9.719 -0.971 1.00 97.12 95 LEU A O 1
ATOM 753 N N . ALA A 1 96 ? 0.856 -7.889 -0.386 1.00 97.06 96 ALA A N 1
ATOM 754 C CA . ALA A 1 96 ? 1.909 -8.092 -1.377 1.00 97.06 96 ALA A CA 1
ATOM 755 C C . ALA A 1 96 ? 2.889 -9.216 -1.014 1.00 97.06 96 ALA A C 1
ATOM 757 O O . ALA A 1 96 ? 3.406 -9.890 -1.901 1.00 97.06 96 ALA A O 1
ATOM 758 N N . GLU A 1 97 ? 3.148 -9.404 0.278 1.00 94.31 97 GLU A N 1
ATOM 759 C CA . GLU A 1 97 ? 4.173 -10.293 0.815 1.00 94.31 97 GLU A CA 1
ATOM 760 C C . GLU A 1 97 ? 3.601 -11.204 1.898 1.00 94.31 97 GLU A C 1
ATOM 762 O O . GLU A 1 97 ? 2.607 -10.890 2.543 1.00 94.31 97 GLU A O 1
ATOM 767 N N . SER A 1 98 ? 4.289 -12.308 2.193 1.00 88.12 98 SER A N 1
ATOM 768 C CA . SER A 1 98 ? 3.921 -13.217 3.296 1.00 88.12 98 SER A CA 1
ATOM 769 C C . SER A 1 98 ? 4.279 -12.654 4.684 1.00 88.12 98 SER A C 1
ATOM 771 O O . SER A 1 98 ? 4.842 -13.351 5.528 1.00 88.12 98 SER A O 1
ATOM 773 N N . ILE A 1 99 ? 3.987 -11.373 4.923 1.00 93.69 99 ILE A N 1
ATOM 774 C CA . ILE A 1 99 ? 4.212 -10.683 6.195 1.00 93.69 99 ILE A CA 1
ATOM 775 C C . ILE A 1 99 ? 2.874 -10.613 6.946 1.00 93.69 99 ILE A C 1
ATOM 777 O O . ILE A 1 99 ? 1.919 -10.020 6.439 1.00 93.69 99 ILE A O 1
ATOM 781 N N . PRO A 1 100 ? 2.765 -11.209 8.147 1.00 93.25 100 PRO A N 1
ATOM 782 C CA . PRO A 1 100 ? 1.511 -11.231 8.887 1.00 93.25 100 PRO A CA 1
ATOM 783 C C . PRO A 1 100 ? 1.160 -9.853 9.458 1.00 93.25 100 PRO A C 1
ATOM 785 O O . PRO A 1 100 ? 2.033 -9.076 9.847 1.00 93.25 100 PRO A O 1
ATOM 788 N N . VAL A 1 101 ? -0.140 -9.588 9.578 1.00 95.38 101 VAL A N 1
ATOM 789 C CA . VAL A 1 101 ? -0.695 -8.412 10.256 1.00 95.38 101 VAL A CA 1
ATOM 790 C C . VAL A 1 101 ? -1.752 -8.848 11.269 1.00 95.38 101 VAL A C 1
ATOM 792 O O . VAL A 1 101 ? -2.534 -9.764 11.010 1.00 95.38 101 VAL A O 1
ATOM 795 N N . ASN A 1 102 ? -1.801 -8.185 12.425 1.00 96.12 102 ASN A N 1
ATOM 796 C CA . ASN A 1 102 ? -2.928 -8.319 13.342 1.00 96.12 102 ASN A CA 1
ATOM 797 C C . ASN A 1 102 ? -4.135 -7.579 12.753 1.00 96.12 102 ASN A C 1
ATOM 799 O O . ASN A 1 102 ? -4.220 -6.354 12.825 1.00 96.12 102 ASN A O 1
ATOM 803 N N . LEU A 1 103 ? -5.052 -8.324 12.136 1.00 96.12 103 LEU A N 1
ATOM 804 C CA . LEU A 1 103 ? -6.153 -7.732 11.380 1.00 96.12 103 LEU A CA 1
ATOM 805 C C . LEU A 1 103 ? -7.117 -6.924 12.261 1.00 96.12 103 LEU A C 1
ATOM 807 O O . LEU A 1 103 ? -7.567 -5.862 11.841 1.00 96.12 103 LEU A O 1
ATOM 811 N N . GLY A 1 104 ? -7.419 -7.396 13.476 1.00 97.00 104 GLY A N 1
ATOM 812 C CA . GLY A 1 104 ? -8.340 -6.702 14.384 1.00 97.00 104 GLY A CA 1
ATOM 813 C C . GLY A 1 104 ? -7.810 -5.332 14.809 1.00 97.00 104 GLY A C 1
ATOM 814 O O . GLY A 1 104 ? -8.533 -4.340 14.761 1.00 97.00 104 GLY A O 1
ATOM 815 N N . GLU A 1 105 ? -6.522 -5.273 15.142 1.00 96.38 105 GLU A N 1
ATOM 816 C CA . GLU A 1 105 ? -5.823 -4.028 15.460 1.00 96.38 105 GLU A CA 1
ATOM 817 C C . GLU A 1 105 ? -5.742 -3.112 14.235 1.00 96.38 105 GLU A C 1
ATOM 819 O O . GLU A 1 105 ? -6.206 -1.975 14.292 1.00 96.38 105 GLU A O 1
ATOM 824 N N . ALA A 1 106 ? -5.258 -3.625 13.098 1.00 96.56 106 ALA A N 1
ATOM 825 C CA . ALA A 1 106 ? -5.097 -2.832 11.883 1.00 96.56 106 ALA A CA 1
ATOM 826 C C . ALA A 1 106 ? -6.419 -2.219 11.403 1.00 96.56 106 ALA A C 1
ATOM 828 O O . ALA A 1 106 ? -6.435 -1.059 11.011 1.00 96.56 106 ALA A O 1
ATOM 829 N N . ILE A 1 107 ? -7.535 -2.955 11.461 1.00 96.25 107 ILE A N 1
ATOM 830 C CA . ILE A 1 107 ? -8.850 -2.422 11.078 1.00 96.25 107 ILE A CA 1
ATOM 831 C C . ILE A 1 107 ? -9.321 -1.340 12.057 1.00 96.25 107 ILE A C 1
ATOM 833 O O . ILE A 1 107 ? -9.904 -0.351 11.619 1.00 96.25 107 ILE A O 1
ATOM 837 N N . SER A 1 108 ? -9.057 -1.493 13.359 1.00 95.81 108 SER A N 1
ATOM 838 C CA . SER A 1 108 ? -9.469 -0.511 14.374 1.00 95.81 108 SER A CA 1
ATOM 839 C C . SER A 1 108 ? -8.753 0.841 14.254 1.00 95.81 108 SER A C 1
ATOM 841 O O . SER A 1 108 ? -9.285 1.857 14.696 1.00 95.81 108 SER A O 1
ATOM 843 N N . GLU A 1 109 ? -7.572 0.867 13.628 1.00 96.56 109 GLU A N 1
ATOM 844 C CA . GLU A 1 109 ? -6.795 2.084 13.375 1.00 96.56 109 GLU A CA 1
ATOM 845 C C . GLU A 1 109 ? -7.286 2.879 12.148 1.00 96.56 109 GLU A C 1
ATOM 847 O O . GLU A 1 109 ? -6.900 4.040 11.991 1.00 96.56 109 GLU A O 1
ATOM 852 N N . LEU A 1 110 ? -8.100 2.276 11.268 1.00 97.19 110 LEU A N 1
ATOM 853 C CA . LEU A 1 110 ? -8.521 2.880 10.001 1.00 97.19 110 LEU A CA 1
ATOM 854 C C . LEU A 1 110 ? -9.647 3.900 10.187 1.00 97.19 110 LEU A C 1
ATOM 856 O O . LEU A 1 110 ? -10.657 3.646 10.841 1.00 97.19 110 LEU A O 1
ATOM 860 N N . ASP A 1 111 ? -9.531 5.022 9.480 1.00 95.31 111 ASP A N 1
ATOM 861 C CA . ASP A 1 111 ? -10.681 5.882 9.204 1.00 95.31 111 ASP A CA 1
ATOM 862 C C . ASP A 1 111 ? -11.621 5.255 8.155 1.00 95.31 111 ASP A C 1
ATOM 864 O O . ASP A 1 111 ? -11.252 4.345 7.406 1.00 95.31 111 ASP A O 1
ATOM 868 N N . THR A 1 112 ? -12.852 5.768 8.061 1.00 95.00 112 THR A N 1
ATOM 869 C CA . THR A 1 112 ? -13.888 5.249 7.150 1.00 95.00 112 THR A CA 1
ATOM 870 C C . THR A 1 112 ? -13.440 5.215 5.687 1.00 95.00 112 THR A C 1
ATOM 872 O O . THR A 1 112 ? -13.770 4.277 4.959 1.00 95.00 112 THR A O 1
ATOM 875 N N . ALA A 1 113 ? -12.682 6.218 5.237 1.00 94.62 113 ALA A N 1
ATOM 876 C CA . ALA A 1 113 ? -12.257 6.299 3.847 1.00 94.62 113 ALA A CA 1
ATOM 877 C C . ALA A 1 113 ? -11.199 5.230 3.532 1.00 94.62 113 ALA A C 1
ATOM 879 O O . ALA A 1 113 ? -11.269 4.566 2.496 1.00 94.62 113 ALA A O 1
ATOM 880 N N . ASN A 1 114 ? -10.230 5.033 4.426 1.00 95.88 114 ASN A N 1
ATOM 881 C CA . ASN A 1 114 ? -9.204 4.008 4.275 1.00 95.88 114 ASN A CA 1
ATOM 882 C C . ASN A 1 114 ? -9.753 2.598 4.496 1.00 95.88 114 ASN A C 1
ATOM 884 O O . ASN A 1 114 ? -9.345 1.694 3.769 1.00 95.88 114 ASN A O 1
ATOM 888 N N . LEU A 1 115 ? -10.743 2.413 5.373 1.00 96.94 115 LEU A N 1
ATOM 889 C CA . LEU A 1 115 ? -11.476 1.151 5.484 1.00 96.94 115 LEU A CA 1
ATOM 890 C C . LEU A 1 115 ? -12.134 0.768 4.152 1.00 96.94 115 LEU A C 1
ATOM 892 O O . LEU A 1 115 ? -11.960 -0.354 3.680 1.00 96.94 115 LEU A O 1
ATOM 896 N N . GLY A 1 116 ? -12.813 1.711 3.490 1.00 96.69 116 GLY A N 1
ATOM 897 C CA . GLY A 1 116 ? -13.393 1.480 2.163 1.00 96.69 116 GLY A CA 1
ATOM 898 C C . GLY A 1 116 ? -12.350 1.064 1.117 1.00 96.69 116 GLY A C 1
ATOM 899 O O . GLY A 1 116 ? -12.582 0.136 0.339 1.00 96.69 116 GLY A O 1
ATOM 900 N N . ARG A 1 117 ? -11.167 1.697 1.130 1.00 96.94 117 ARG A N 1
ATOM 901 C CA . ARG A 1 117 ? -10.048 1.329 0.242 1.00 96.94 117 ARG A CA 1
ATOM 902 C C . ARG A 1 117 ? -9.492 -0.061 0.550 1.00 96.94 117 ARG A C 1
ATOM 904 O O . ARG A 1 117 ? -9.217 -0.808 -0.382 1.00 96.94 117 ARG A O 1
ATOM 911 N N . VAL A 1 118 ? -9.344 -0.422 1.824 1.00 97.62 118 VAL A N 1
ATOM 912 C CA . VAL A 1 118 ? -8.872 -1.751 2.242 1.00 97.62 118 VAL A CA 1
ATOM 913 C C . VAL A 1 118 ? -9.865 -2.835 1.824 1.00 97.62 118 VAL A C 1
ATOM 915 O O . VAL A 1 118 ? -9.456 -3.839 1.249 1.00 97.62 118 VAL A O 1
ATOM 918 N N . CYS A 1 119 ? -11.170 -2.621 2.011 1.00 97.50 119 CYS A N 1
ATOM 919 C CA . CYS A 1 119 ? -12.198 -3.554 1.541 1.00 97.50 119 CYS A CA 1
ATOM 920 C C . CYS A 1 119 ? -12.143 -3.755 0.017 1.00 97.50 119 CYS A C 1
ATOM 922 O O . CYS A 1 119 ? -12.251 -4.884 -0.466 1.00 97.50 119 CYS A O 1
ATOM 924 N N . ALA A 1 120 ? -11.938 -2.678 -0.748 1.00 97.88 120 ALA A N 1
ATOM 925 C CA . ALA A 1 120 ? -11.730 -2.765 -2.192 1.00 97.88 120 ALA A CA 1
ATOM 926 C C . ALA A 1 120 ? -10.441 -3.531 -2.544 1.00 97.88 120 ALA A C 1
ATOM 928 O O . ALA A 1 120 ? -10.462 -4.383 -3.428 1.00 97.88 120 ALA A O 1
ATOM 929 N N . ALA A 1 121 ? -9.341 -3.311 -1.820 1.00 97.88 121 ALA A N 1
ATOM 930 C CA . ALA A 1 121 ? -8.107 -4.070 -2.016 1.00 97.88 121 ALA A CA 1
ATOM 931 C C . ALA A 1 121 ? -8.309 -5.572 -1.762 1.00 97.88 121 ALA A C 1
ATOM 933 O O . ALA A 1 121 ? -7.882 -6.386 -2.571 1.00 97.88 121 ALA A O 1
ATOM 934 N N . ILE A 1 122 ? -9.017 -5.950 -0.694 1.00 97.44 122 ILE A N 1
ATOM 935 C CA . ILE A 1 122 ? -9.303 -7.358 -0.374 1.00 97.44 122 ILE A CA 1
ATOM 936 C C . ILE A 1 122 ? -10.162 -8.006 -1.469 1.00 97.44 122 ILE A C 1
ATOM 938 O O . ILE A 1 122 ? -9.847 -9.103 -1.926 1.00 97.44 122 ILE A O 1
ATOM 942 N N . ARG A 1 123 ? -11.211 -7.319 -1.946 1.00 98.06 123 ARG A N 1
ATOM 943 C CA . ARG A 1 123 ? -12.018 -7.791 -3.087 1.00 98.06 123 ARG A CA 1
ATOM 944 C C . ARG A 1 123 ? -11.160 -7.979 -4.341 1.00 98.06 123 ARG A C 1
ATOM 946 O O . ARG A 1 123 ? -11.262 -9.015 -4.993 1.00 98.06 123 ARG A O 1
ATOM 953 N N . HIS A 1 124 ? -10.294 -7.012 -4.647 1.00 97.44 124 HIS A N 1
ATOM 954 C CA . HIS A 1 124 ? -9.385 -7.086 -5.790 1.00 97.44 124 HIS A CA 1
ATOM 955 C C . HIS A 1 124 ? -8.417 -8.270 -5.668 1.00 97.44 124 HIS A C 1
ATOM 957 O O . HIS A 1 124 ? -8.284 -9.046 -6.610 1.00 97.44 124 HIS A O 1
ATOM 963 N N . ALA A 1 125 ? -7.809 -8.461 -4.495 1.00 97.12 125 ALA A N 1
ATOM 964 C CA . ALA A 1 125 ? -6.926 -9.588 -4.208 1.00 97.12 125 ALA A CA 1
ATOM 965 C C . ALA A 1 125 ? -7.641 -10.943 -4.376 1.00 97.12 125 ALA A C 1
ATOM 967 O O . ALA A 1 125 ? -7.024 -11.914 -4.806 1.00 97.12 125 ALA A O 1
ATOM 968 N N . GLY A 1 126 ? -8.950 -10.989 -4.098 1.00 96.38 126 GLY A N 1
ATOM 969 C CA . GLY A 1 126 ? -9.830 -12.133 -4.355 1.00 96.38 126 GLY A CA 1
ATOM 970 C C . GLY A 1 126 ? -10.278 -12.310 -5.815 1.00 96.38 126 GLY A C 1
ATOM 971 O O . GLY A 1 126 ? -11.063 -13.213 -6.091 1.00 96.38 126 GLY A O 1
ATOM 972 N N . GLY A 1 127 ? -9.807 -11.475 -6.749 1.00 95.56 127 GLY A N 1
ATOM 973 C CA . GLY A 1 127 ? -10.083 -11.579 -8.188 1.00 95.56 127 GLY A CA 1
ATOM 974 C C . GLY A 1 127 ? -11.224 -10.696 -8.708 1.00 95.56 127 GLY A C 1
ATOM 975 O O . GLY A 1 127 ? -11.563 -10.766 -9.892 1.00 95.56 127 GLY A O 1
ATOM 976 N N . ASP A 1 128 ? -11.816 -9.842 -7.871 1.00 95.62 128 ASP A N 1
ATOM 977 C CA . ASP A 1 128 ? -12.863 -8.918 -8.306 1.00 95.62 128 ASP A CA 1
ATOM 978 C C . ASP A 1 128 ? -12.272 -7.697 -9.029 1.00 95.62 128 ASP A C 1
ATOM 980 O O . ASP A 1 128 ? -11.789 -6.739 -8.422 1.00 95.62 128 ASP A O 1
ATOM 984 N N . ARG A 1 129 ? -12.364 -7.703 -10.360 1.00 83.50 129 ARG A N 1
ATOM 985 C CA . ARG A 1 129 ? -11.851 -6.627 -11.228 1.00 83.50 129 ARG A CA 1
ATOM 986 C C . ARG A 1 129 ? -12.640 -5.317 -11.126 1.00 83.50 129 ARG A C 1
ATOM 988 O O . ARG A 1 129 ? -12.180 -4.291 -11.617 1.00 83.50 129 ARG A O 1
ATOM 995 N N . SER A 1 130 ? -13.816 -5.342 -10.502 1.00 91.00 130 SER A N 1
ATOM 996 C CA . SER A 1 130 ? -14.673 -4.172 -10.269 1.00 91.00 130 SER A CA 1
ATOM 997 C C . SER A 1 130 ? -14.540 -3.607 -8.852 1.00 91.00 130 SER A C 1
ATOM 999 O O . SER A 1 130 ? -15.271 -2.693 -8.472 1.00 91.00 130 SER A O 1
ATOM 1001 N N . ALA A 1 131 ? -13.618 -4.151 -8.053 1.00 93.62 131 ALA A N 1
ATOM 1002 C CA . ALA A 1 131 ? -13.519 -3.867 -6.628 1.00 93.62 131 ALA A CA 1
ATOM 1003 C C . ALA A 1 131 ? -13.322 -2.386 -6.294 1.00 93.62 131 ALA A C 1
ATOM 1005 O O . ALA A 1 131 ? -13.756 -1.919 -5.238 1.00 93.62 131 ALA A O 1
ATOM 1006 N N . TRP A 1 132 ? -12.670 -1.650 -7.188 1.00 92.12 132 TRP A N 1
ATOM 1007 C CA . TRP A 1 132 ? -12.377 -0.249 -6.983 1.00 92.12 132 TRP A CA 1
ATOM 1008 C C . TRP A 1 132 ? -13.452 0.645 -7.599 1.00 92.12 132 TRP A C 1
ATOM 1010 O O . TRP A 1 132 ? -13.673 0.569 -8.810 1.00 92.12 132 TRP A O 1
ATOM 1020 N N . PRO A 1 133 ? -14.058 1.564 -6.826 1.00 75.44 133 PRO A N 1
ATOM 1021 C CA . PRO A 1 133 ? -14.965 2.545 -7.399 1.00 75.44 133 PRO A CA 1
ATOM 1022 C C . PRO A 1 133 ? -14.224 3.384 -8.445 1.00 75.44 133 PRO A C 1
ATOM 1024 O O . PRO A 1 133 ? -13.051 3.755 -8.262 1.00 75.44 133 PRO A O 1
ATOM 1027 N N . GLN A 1 134 ? -14.900 3.662 -9.560 1.00 63.41 134 GLN A N 1
ATOM 1028 C CA . GLN A 1 134 ? -14.421 4.645 -10.525 1.00 63.41 134 GLN A CA 1
ATOM 1029 C C . GLN A 1 134 ? -14.310 5.981 -9.789 1.00 63.41 134 GLN A C 1
ATOM 1031 O O . GLN A 1 134 ? -15.195 6.341 -9.016 1.00 63.41 134 GLN A O 1
ATOM 1036 N N . SER A 1 135 ? -13.186 6.675 -9.948 1.00 55.91 135 SER A N 1
ATOM 1037 C CA . SER A 1 135 ? -13.016 7.995 -9.348 1.00 55.91 135 SER A CA 1
ATOM 1038 C C . SER A 1 135 ? -14.133 8.909 -9.848 1.00 55.91 135 SER A C 1
ATOM 1040 O O . SER A 1 135 ? -14.246 9.093 -11.060 1.00 55.91 135 SER A O 1
ATOM 1042 N N . GLU A 1 136 ? -14.938 9.464 -8.939 1.00 42.34 136 GLU A N 1
ATOM 1043 C CA . GLU A 1 136 ? -15.904 10.521 -9.248 1.00 42.34 136 GLU A CA 1
ATOM 1044 C C . GLU A 1 136 ? -15.173 11.647 -9.995 1.00 42.34 136 GLU A C 1
ATOM 1046 O O . GLU A 1 136 ? -14.330 12.347 -9.436 1.00 42.34 136 GLU A O 1
ATOM 1051 N N . GLY A 1 137 ? -15.395 11.725 -11.307 1.00 44.19 137 GLY A N 1
ATOM 1052 C CA . GLY A 1 137 ? -14.578 12.553 -12.197 1.00 44.19 137 GLY A CA 1
ATOM 1053 C C . GLY A 1 137 ? -14.797 12.294 -13.687 1.00 44.19 137 GLY A C 1
ATOM 1054 O O . GLY A 1 137 ? -13.910 12.545 -14.495 1.00 44.19 137 GLY A O 1
ATOM 1055 N N . SER A 1 138 ? -15.960 11.773 -14.078 1.00 37.00 138 SER A N 1
ATOM 1056 C CA . SER A 1 138 ? -16.408 11.727 -15.478 1.00 37.00 138 SER A CA 1
ATOM 1057 C C . SER A 1 138 ? -17.905 12.021 -15.552 1.00 37.00 138 SER A C 1
ATOM 1059 O O . SER A 1 138 ? -18.686 11.271 -16.120 1.00 37.00 138 SER A O 1
ATOM 1061 N N . THR A 1 139 ? -18.319 13.129 -14.939 1.00 45.28 139 THR A N 1
ATOM 1062 C CA . THR A 1 139 ? -19.646 13.732 -15.133 1.00 45.28 139 THR A CA 1
ATOM 1063 C C . THR A 1 139 ? -19.490 15.233 -15.366 1.00 45.28 139 THR A C 1
ATOM 1065 O O . THR A 1 139 ? -19.752 16.045 -14.488 1.00 45.28 139 THR A O 1
ATOM 1068 N N . SER A 1 140 ? -18.990 15.596 -16.548 1.00 42.59 140 SER A N 1
ATOM 1069 C CA . SER A 1 140 ? -19.135 16.904 -17.215 1.00 42.59 140 SER A CA 1
ATOM 1070 C C . SER A 1 140 ? -18.474 16.723 -18.592 1.00 42.59 140 SER A C 1
ATOM 1072 O O . SER A 1 140 ? -17.302 1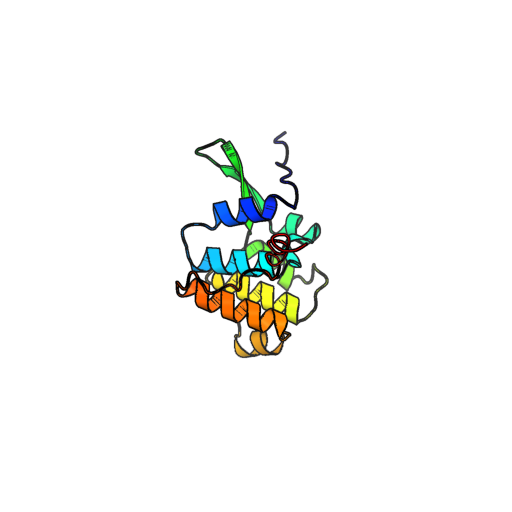6.378 -18.633 1.00 42.59 140 SER A O 1
ATOM 1074 N N . ARG A 1 141 ? -19.104 16.839 -19.763 1.00 45.38 141 ARG A N 1
ATOM 1075 C CA . ARG A 1 141 ? -20.249 17.651 -20.169 1.00 45.38 141 ARG A CA 1
ATOM 1076 C C . ARG A 1 141 ? -20.777 17.058 -21.500 1.00 45.38 141 ARG A C 1
ATOM 1078 O O . ARG A 1 141 ? -20.138 17.210 -22.532 1.00 45.38 141 ARG A O 1
ATOM 1085 N N . LEU A 1 142 ? -21.907 16.348 -21.463 1.00 45.62 142 LEU A N 1
ATOM 1086 C CA . LEU A 1 142 ? -22.774 16.072 -22.631 1.00 45.62 142 LEU A CA 1
ATOM 1087 C C . LEU A 1 142 ? -24.173 16.659 -22.379 1.00 45.62 142 LEU A C 1
ATOM 1089 O O . LEU A 1 142 ? -25.192 16.092 -22.752 1.00 45.62 142 LEU A O 1
ATOM 1093 N N . ALA A 1 143 ? -24.207 17.805 -21.705 1.00 53.25 143 ALA A N 1
ATOM 1094 C CA . ALA A 1 143 ? -25.364 18.680 -21.659 1.00 53.25 143 ALA A CA 1
ATOM 1095 C C . ALA A 1 143 ? -24.947 19.984 -22.340 1.00 53.25 143 ALA A C 1
ATOM 1097 O O . ALA A 1 143 ? -24.623 20.951 -21.672 1.00 53.25 143 ALA A O 1
ATOM 1098 N N . ASP A 1 144 ? -24.815 19.920 -23.662 1.00 49.03 144 ASP A N 1
ATOM 1099 C CA . ASP A 1 144 ? -24.945 21.056 -24.581 1.00 49.03 144 ASP A CA 1
ATOM 1100 C C . ASP A 1 144 ? -25.419 20.470 -25.915 1.00 49.03 144 ASP A C 1
ATOM 1102 O O . ASP A 1 144 ? -24.749 20.453 -26.945 1.00 49.03 144 ASP A O 1
ATOM 1106 N N . THR A 1 145 ? -26.590 19.850 -25.861 1.00 57.38 145 THR A N 1
ATOM 1107 C CA . THR A 1 145 ? -27.415 19.608 -27.035 1.00 57.38 145 THR A CA 1
ATOM 1108 C C . THR A 1 145 ? -28.847 19.691 -26.541 1.00 57.38 145 THR A C 1
ATOM 1110 O O . THR A 1 145 ? -29.373 18.692 -26.078 1.00 57.38 145 THR A O 1
ATOM 1113 N N . GLU A 1 146 ? -29.404 20.908 -26.493 1.00 45.56 146 GLU A N 1
ATOM 1114 C CA . GLU A 1 146 ? -30.777 21.230 -26.931 1.00 45.56 146 GLU A CA 1
ATOM 1115 C C . GLU A 1 146 ? -31.259 22.619 -26.456 1.00 45.56 146 GLU A C 1
ATOM 1117 O O . GLU A 1 146 ? -31.332 22.891 -25.262 1.00 45.56 146 GLU A O 1
ATOM 1122 N N . GLY A 1 147 ? -31.685 23.442 -27.429 1.00 49.25 147 GLY A N 1
ATOM 1123 C CA . GLY A 1 147 ? -32.661 24.538 -27.293 1.00 49.25 147 GLY A CA 1
ATOM 1124 C C . GLY A 1 147 ? -32.088 25.884 -26.829 1.00 49.25 147 GLY A C 1
ATOM 1125 O O . GLY A 1 147 ? -31.615 25.999 -25.710 1.00 49.25 147 GLY A O 1
ATOM 1126 N N . ARG A 1 148 ? -32.149 26.977 -27.593 1.00 44.34 148 ARG A N 1
ATOM 1127 C CA . ARG A 1 148 ? -33.167 27.427 -28.554 1.00 44.34 148 ARG A CA 1
ATOM 1128 C C . ARG A 1 148 ? -32.595 28.553 -29.415 1.00 44.34 148 ARG A C 1
ATOM 1130 O O . ARG A 1 148 ? -31.800 29.345 -28.867 1.00 44.34 148 ARG A O 1
#

pLDDT: mean 85.78, std 16.79, range [33.03, 98.19]

Mean predicted aligned error: 7.69 Å

Foldseek 3Di:
DDPDPCDDLVCQLVLCCVVQPDALLSNLLSVLCVVVVPQSVDPVSCVQFKDWDADPPPRDIHIYGNLVSSVVCLVVVVDDDALQVSLSSQLSSVSNDVDDDPVVSSCVRHDPVSNLSSQLSVCSNVPPPPSDDDPPDPPDDPPPDDDD

Solvent-accessible surface area (backbone atoms only — not comparable to full-atom values): 8683 Å² total; per-residue (Å²): 133,83,75,78,73,80,64,54,77,85,50,41,58,56,22,34,53,62,62,31,62,92,40,46,32,36,36,16,21,50,49,39,43,61,75,65,46,58,60,77,69,33,68,68,48,37,74,60,19,46,46,71,44,65,38,89,86,82,62,49,79,32,33,42,74,39,48,68,41,42,52,52,42,58,77,66,64,76,59,94,74,54,62,32,58,50,27,52,50,50,51,27,35,36,46,54,39,102,46,90,68,64,60,72,62,37,57,71,40,39,50,75,71,56,44,54,45,50,55,23,24,52,38,22,38,74,65,38,88,72,37,63,78,77,73,93,78,82,89,81,83,90,83,86,83,81,88,133